Protein AF-A0A4U8TE34-F1 (afdb_monomer_lite)

Foldseek 3Di:
DPPLQAQEEEEEDQDPLVLQLVVQQVQVCVVDVSYDYQAYEYQDNPNVVVPRSVRYDYYPVPDQAQPDVSYAYAHSDPDPVVVVVVCVVCVVRHHHDARARPQDDDDDPVPDDGRHHHHHD

Structure (mmCIF, N/CA/C/O backbone):
data_AF-A0A4U8TE34-F1
#
_entry.id   AF-A0A4U8TE34-F1
#
loop_
_atom_site.group_PDB
_atom_site.id
_atom_site.type_symbol
_atom_site.label_atom_id
_atom_site.label_alt_id
_atom_site.label_comp_id
_atom_site.label_asym_id
_atom_site.label_entity_id
_atom_site.label_seq_id
_atom_site.pdbx_PDB_ins_code
_atom_site.Cartn_x
_atom_site.Cartn_y
_atom_site.Cartn_z
_atom_site.occupancy
_atom_site.B_iso_or_equiv
_atom_site.auth_seq_id
_atom_site.auth_comp_id
_atom_site.auth_asym_id
_atom_site.auth_atom_id
_atom_site.pdbx_PDB_model_num
ATOM 1 N N . MET A 1 1 ? -23.688 19.675 4.742 1.00 40.56 1 MET A N 1
ATOM 2 C CA . MET A 1 1 ? -23.301 18.429 4.045 1.00 40.56 1 MET A CA 1
ATOM 3 C C . MET A 1 1 ? -21.954 18.010 4.609 1.00 40.56 1 MET A C 1
ATOM 5 O O . MET A 1 1 ? -20.992 18.727 4.384 1.00 40.56 1 MET A O 1
ATOM 9 N N . ASN A 1 2 ? -21.881 16.941 5.409 1.00 44.12 2 ASN A N 1
ATOM 10 C CA . ASN A 1 2 ? -20.585 16.412 5.846 1.00 44.12 2 ASN A CA 1
ATOM 11 C C . ASN A 1 2 ? -19.888 15.835 4.612 1.00 44.12 2 ASN A C 1
ATOM 13 O O . ASN A 1 2 ? -20.367 14.850 4.051 1.00 44.12 2 ASN A O 1
ATOM 17 N N . SER A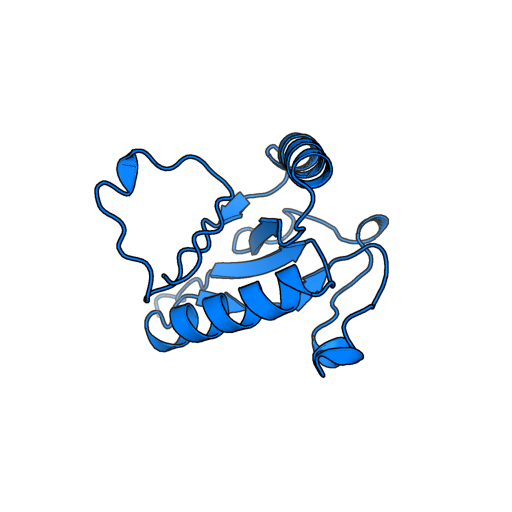 1 3 ? -18.801 16.453 4.155 1.00 52.66 3 SER A N 1
ATOM 18 C CA . SER A 1 3 ? -17.938 15.839 3.150 1.00 52.66 3 SER A CA 1
ATOM 19 C C . SER A 1 3 ? -17.342 14.578 3.773 1.00 52.66 3 SER A C 1
ATOM 21 O O . SER A 1 3 ? -16.471 14.666 4.638 1.00 52.66 3 SER A O 1
ATOM 23 N N . LYS A 1 4 ? -17.843 13.398 3.394 1.00 58.50 4 LYS A N 1
ATOM 24 C CA . LYS A 1 4 ? -17.185 12.129 3.728 1.00 58.50 4 LYS A CA 1
ATOM 25 C C . LYS A 1 4 ? -15.744 12.206 3.217 1.00 58.50 4 LYS A C 1
ATOM 27 O O . LYS A 1 4 ? -15.539 12.361 2.016 1.00 58.50 4 LYS A O 1
ATOM 32 N N . SER A 1 5 ? -14.772 12.121 4.123 1.00 79.12 5 SER A N 1
ATOM 33 C CA . SER A 1 5 ? -13.358 12.032 3.759 1.00 79.12 5 SER A CA 1
ATOM 34 C C . SER A 1 5 ? -13.026 10.564 3.515 1.00 79.12 5 SER A C 1
ATOM 36 O O . SER A 1 5 ? -13.062 9.762 4.448 1.00 79.12 5 SER A O 1
ATOM 38 N N . TYR A 1 6 ? -12.788 10.197 2.259 1.00 91.69 6 TYR A N 1
ATOM 39 C CA . TYR A 1 6 ? -12.349 8.850 1.891 1.00 91.69 6 TYR A CA 1
ATOM 40 C C . TYR A 1 6 ? -10.875 8.665 2.262 1.00 91.69 6 TYR A C 1
ATOM 42 O O . TYR A 1 6 ? -10.117 9.628 2.215 1.00 91.69 6 TYR A O 1
ATOM 50 N N . LYS A 1 7 ? -10.454 7.438 2.582 1.00 96.31 7 LYS A N 1
ATOM 51 C CA . LYS A 1 7 ? -9.031 7.075 2.620 1.00 96.31 7 LYS A CA 1
ATOM 52 C C . LYS A 1 7 ? -8.616 6.600 1.231 1.00 96.31 7 LYS A C 1
ATOM 54 O O . LYS A 1 7 ? -9.150 5.602 0.744 1.00 96.31 7 LYS A O 1
ATOM 59 N N . ASN A 1 8 ? -7.677 7.306 0.612 1.00 97.38 8 ASN A N 1
ATOM 60 C CA . ASN A 1 8 ? -7.128 6.971 -0.697 1.00 97.38 8 ASN A CA 1
ATOM 61 C C . ASN A 1 8 ? -5.886 6.098 -0.505 1.00 97.38 8 ASN A C 1
ATOM 63 O O . ASN A 1 8 ? -4.883 6.552 0.032 1.00 97.38 8 ASN A O 1
ATOM 67 N N . ILE A 1 9 ? -5.956 4.838 -0.914 1.00 98.38 9 ILE A N 1
ATOM 68 C CA . ILE A 1 9 ? -4.888 3.864 -0.714 1.00 98.38 9 ILE A CA 1
ATOM 69 C C . ILE A 1 9 ? -4.004 3.809 -1.955 1.00 98.38 9 ILE A C 1
ATOM 71 O O . ILE A 1 9 ? -4.486 3.533 -3.054 1.00 98.38 9 ILE A O 1
ATOM 75 N N . VAL A 1 10 ? -2.713 4.048 -1.760 1.00 98.62 10 VAL A N 1
ATOM 76 C CA . VAL A 1 10 ? -1.661 3.921 -2.772 1.00 98.62 10 VAL A CA 1
ATOM 77 C C . VAL A 1 10 ? -0.798 2.720 -2.434 1.00 98.62 10 VAL A C 1
ATOM 79 O O . VAL A 1 10 ? -0.402 2.529 -1.282 1.00 98.62 10 VAL A O 1
ATOM 82 N N . PHE A 1 11 ? -0.490 1.905 -3.435 1.00 98.75 11 PHE A N 1
ATOM 83 C CA . PHE A 1 11 ? 0.448 0.800 -3.271 1.00 98.75 11 PHE A CA 1
ATOM 84 C C . PHE A 1 11 ? 1.834 1.193 -3.751 1.00 98.75 11 PHE A C 1
ATOM 86 O O . PHE A 1 11 ? 1.990 1.705 -4.853 1.00 98.75 11 PHE A O 1
ATOM 93 N N . ILE A 1 12 ? 2.841 0.909 -2.929 1.00 98.69 12 ILE A N 1
ATOM 94 C CA . ILE A 1 12 ? 4.249 0.990 -3.305 1.00 98.69 12 ILE A CA 1
ATOM 95 C C . ILE A 1 12 ? 4.687 -0.411 -3.728 1.00 98.69 12 ILE A C 1
ATOM 97 O O . ILE A 1 12 ? 4.735 -1.316 -2.894 1.00 98.69 12 ILE A O 1
ATOM 101 N N . GLY A 1 13 ? 4.999 -0.580 -5.011 1.00 98.19 13 GLY A N 1
ATOM 102 C CA . GLY A 1 13 ? 5.278 -1.868 -5.646 1.00 98.19 13 GLY A CA 1
ATOM 103 C C . GLY A 1 13 ? 4.251 -2.217 -6.724 1.00 98.19 13 GLY A C 1
ATOM 104 O O . GLY A 1 13 ? 3.060 -1.992 -6.547 1.00 98.19 13 GLY A O 1
ATOM 105 N N . ALA A 1 14 ? 4.728 -2.780 -7.834 1.00 97.44 14 ALA A N 1
ATOM 106 C CA . ALA A 1 14 ? 3.940 -3.100 -9.030 1.00 97.44 14 ALA A CA 1
ATOM 107 C C . ALA A 1 14 ? 4.153 -4.554 -9.516 1.00 97.44 14 ALA A C 1
ATOM 109 O O . ALA A 1 14 ? 3.940 -4.864 -10.682 1.00 97.44 14 ALA A O 1
ATOM 110 N N . GLY A 1 15 ? 4.619 -5.443 -8.629 1.00 96.00 15 GLY A N 1
ATOM 111 C CA . GLY A 1 15 ? 4.915 -6.847 -8.944 1.00 96.00 15 GLY A CA 1
ATOM 112 C C . GLY A 1 15 ? 3.813 -7.828 -8.524 1.00 96.00 15 GLY A C 1
ATOM 113 O O . GLY A 1 15 ? 2.730 -7.428 -8.104 1.00 96.00 15 GLY A O 1
ATOM 114 N N . GLY A 1 16 ? 4.118 -9.131 -8.552 1.00 96.94 16 GLY A N 1
ATOM 115 C CA . GLY A 1 16 ? 3.153 -10.195 -8.226 1.00 96.94 16 GLY A CA 1
ATOM 116 C C . GLY A 1 16 ? 2.497 -10.038 -6.855 1.00 96.94 16 GLY A C 1
ATOM 117 O O . GLY A 1 16 ? 1.274 -10.035 -6.755 1.00 96.94 16 GLY A O 1
ATOM 118 N N . PHE A 1 17 ? 3.282 -9.755 -5.814 1.00 97.75 17 PHE A N 1
ATOM 119 C CA . PHE A 1 17 ? 2.729 -9.518 -4.477 1.00 97.75 17 PHE A CA 1
ATOM 120 C C . PHE A 1 17 ? 1.798 -8.289 -4.417 1.00 97.75 17 PHE A C 1
ATOM 122 O O . PHE A 1 17 ? 0.816 -8.294 -3.676 1.00 97.75 17 PHE A O 1
ATOM 129 N N . ALA A 1 18 ? 2.047 -7.254 -5.227 1.00 98.25 18 ALA A N 1
ATOM 130 C CA . ALA A 1 18 ? 1.157 -6.098 -5.322 1.00 98.25 18 ALA A CA 1
ATOM 131 C C . ALA A 1 18 ? -0.171 -6.446 -6.008 1.00 98.25 18 ALA A C 1
ATOM 133 O O . ALA A 1 18 ? -1.215 -5.948 -5.591 1.00 98.25 18 ALA A O 1
ATOM 134 N N . SER A 1 19 ? -0.144 -7.339 -7.003 1.00 97.75 19 SER A N 1
ATOM 135 C CA . SER A 1 19 ? -1.358 -7.861 -7.642 1.00 97.75 19 SER A CA 1
ATOM 136 C C . SER A 1 19 ? -2.214 -8.696 -6.676 1.00 97.75 19 SER A C 1
ATOM 138 O O . SER A 1 19 ? -3.434 -8.552 -6.654 1.00 97.75 19 SER A O 1
ATOM 140 N N . GLU A 1 20 ? -1.597 -9.482 -5.787 1.00 97.75 20 GLU A N 1
ATOM 141 C CA . GLU A 1 20 ? -2.315 -10.188 -4.715 1.00 97.75 20 GLU A CA 1
ATOM 142 C C . GLU A 1 20 ? -2.919 -9.205 -3.704 1.00 97.75 20 GLU A C 1
ATOM 144 O O . GLU A 1 20 ? -4.104 -9.282 -3.375 1.00 97.75 20 GLU A O 1
ATOM 149 N N . CYS A 1 21 ? -2.131 -8.217 -3.259 1.00 98.62 21 CYS A N 1
ATOM 150 C CA . CYS A 1 21 ? -2.618 -7.139 -2.395 1.00 98.62 21 CYS A CA 1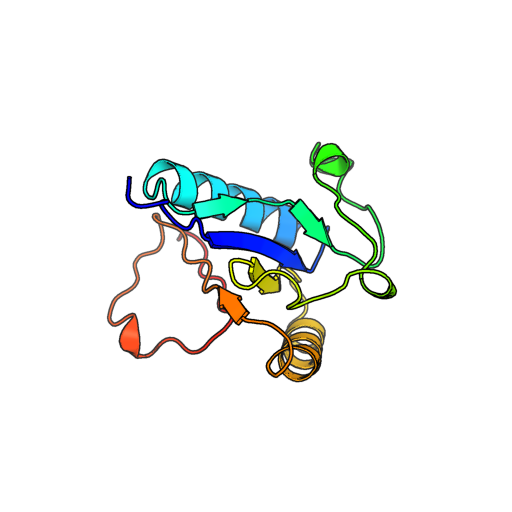
ATOM 151 C C . CYS A 1 21 ? -3.797 -6.387 -3.024 1.00 98.62 21 CYS A C 1
ATOM 153 O O . CYS A 1 21 ? -4.684 -5.919 -2.305 1.00 98.62 21 CYS A O 1
ATOM 155 N N . TYR A 1 22 ? -3.826 -6.270 -4.355 1.00 98.62 22 TYR A N 1
ATOM 156 C CA . TYR A 1 22 ? -4.912 -5.602 -5.062 1.00 98.62 22 TYR A CA 1
ATOM 157 C C . TYR A 1 22 ? -6.230 -6.361 -4.890 1.00 98.62 22 TYR A C 1
ATOM 159 O O . TYR A 1 22 ? -7.259 -5.755 -4.597 1.00 98.62 22 TYR A O 1
ATOM 167 N N . GLN A 1 23 ? -6.199 -7.693 -4.929 1.00 98.06 23 GLN A N 1
ATOM 168 C CA . GLN A 1 23 ? -7.379 -8.486 -4.592 1.00 98.06 23 GLN A CA 1
ATOM 169 C C . GLN A 1 23 ? -7.838 -8.241 -3.145 1.00 98.06 23 GLN A C 1
ATOM 171 O O . GLN A 1 23 ? -9.037 -8.128 -2.887 1.00 98.06 23 GLN A O 1
ATOM 176 N N . TYR A 1 24 ? -6.906 -8.101 -2.196 1.00 98.44 24 TYR A N 1
ATOM 177 C CA . TYR A 1 24 ? -7.258 -7.851 -0.794 1.00 98.44 24 TYR A CA 1
ATOM 178 C C . TYR A 1 24 ? -7.902 -6.476 -0.598 1.00 98.44 24 TYR A C 1
ATOM 180 O O . TYR A 1 24 ? -8.870 -6.367 0.152 1.00 98.44 24 TYR A O 1
ATOM 188 N N . ILE A 1 25 ? -7.417 -5.426 -1.273 1.00 98.62 25 ILE A N 1
ATOM 189 C CA . ILE A 1 25 ? -8.036 -4.098 -1.156 1.00 98.62 25 ILE A CA 1
ATOM 190 C C . ILE A 1 25 ? -9.399 -4.039 -1.851 1.00 98.62 25 ILE A C 1
ATOM 192 O O . ILE A 1 25 ? -10.284 -3.357 -1.344 1.00 98.62 25 ILE A O 1
ATOM 196 N N . LEU A 1 26 ? -9.617 -4.789 -2.937 1.00 98.50 26 LEU A N 1
ATOM 197 C CA . LEU A 1 26 ? -10.952 -4.937 -3.528 1.00 98.50 26 LEU A CA 1
ATOM 198 C C . LEU A 1 26 ? -11.934 -5.571 -2.536 1.00 98.50 26 LEU A C 1
ATOM 200 O O . LEU A 1 26 ? -13.042 -5.060 -2.357 1.00 98.50 26 LEU A O 1
ATOM 204 N N . ASP A 1 27 ? -11.509 -6.627 -1.836 1.00 98.25 27 ASP A N 1
ATOM 205 C CA . ASP A 1 27 ? -12.314 -7.255 -0.787 1.00 98.25 27 ASP A CA 1
ATOM 206 C C . ASP A 1 27 ? -12.615 -6.249 0.346 1.00 98.25 27 ASP A C 1
ATOM 208 O O . ASP A 1 27 ? -13.764 -6.136 0.773 1.00 98.25 27 ASP A O 1
ATOM 212 N N . VAL A 1 28 ? -11.630 -5.455 0.790 1.00 98.25 28 VAL A N 1
ATOM 213 C CA . VAL A 1 28 ? -11.834 -4.382 1.788 1.00 98.25 28 VAL A CA 1
ATOM 214 C C . VAL A 1 28 ? -12.831 -3.328 1.293 1.00 98.25 28 VAL A C 1
ATOM 216 O O . VAL A 1 28 ? -13.762 -2.975 2.014 1.00 98.25 28 VAL A O 1
ATOM 219 N N . MET A 1 29 ? -12.678 -2.835 0.062 1.00 98.12 29 MET A N 1
ATOM 220 C CA . MET A 1 29 ? -13.557 -1.817 -0.530 1.00 98.12 29 MET A CA 1
ATOM 221 C C . MET A 1 29 ? -15.001 -2.306 -0.685 1.00 98.12 29 MET A C 1
ATOM 223 O O . MET A 1 29 ? -15.929 -1.499 -0.637 1.00 98.12 29 MET A O 1
ATOM 227 N N . SER A 1 30 ? -15.205 -3.617 -0.844 1.00 97.88 30 SER A N 1
ATOM 228 C CA . SER A 1 30 ? -16.544 -4.210 -0.925 1.00 97.88 30 SER A CA 1
ATOM 229 C C . SER A 1 30 ? -17.326 -4.125 0.393 1.00 97.88 30 SER A C 1
ATOM 231 O O . SER A 1 30 ? -18.557 -4.128 0.370 1.00 97.88 30 SER A O 1
ATOM 233 N N . ILE A 1 31 ? -16.628 -4.003 1.531 1.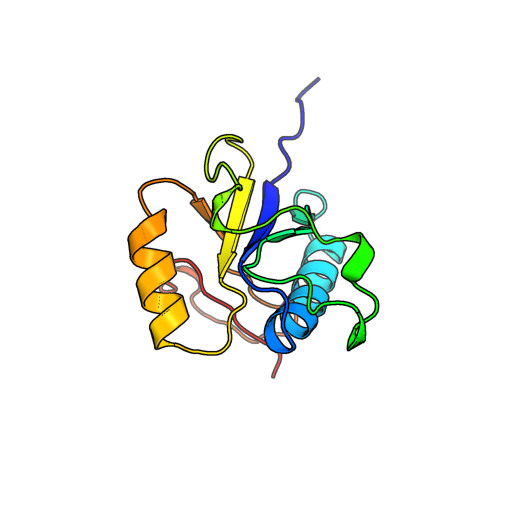00 97.31 31 ILE A N 1
ATOM 234 C CA . ILE A 1 31 ? -17.235 -3.938 2.870 1.00 97.31 31 ILE A CA 1
ATOM 235 C C . ILE A 1 31 ? -17.068 -2.576 3.560 1.00 97.31 31 ILE A C 1
ATOM 237 O O . ILE A 1 31 ? -17.844 -2.256 4.458 1.00 97.31 31 ILE A O 1
ATOM 241 N N . ASP A 1 32 ? -16.104 -1.751 3.140 1.00 96.50 32 ASP A N 1
ATOM 242 C CA . ASP A 1 32 ? -15.902 -0.390 3.645 1.00 96.50 32 ASP A CA 1
ATOM 243 C C . ASP A 1 32 ? -15.906 0.644 2.510 1.00 96.50 32 ASP A C 1
ATOM 245 O O . ASP A 1 32 ? -14.895 0.930 1.867 1.00 96.50 32 ASP A O 1
ATOM 249 N N . SER A 1 33 ? -17.064 1.287 2.334 1.00 95.31 33 SER A N 1
ATOM 250 C CA . SER A 1 33 ? -17.285 2.356 1.345 1.00 95.31 33 SER A CA 1
ATOM 251 C C . SER A 1 33 ? -16.431 3.621 1.539 1.00 95.31 33 SER A C 1
ATOM 253 O O . SER A 1 33 ? -16.474 4.518 0.694 1.00 95.31 33 SER A O 1
ATOM 255 N N . ASN A 1 34 ? -15.696 3.747 2.650 1.00 96.69 34 ASN A N 1
ATOM 256 C CA . ASN A 1 34 ? -14.813 4.889 2.897 1.00 96.69 34 ASN A CA 1
ATOM 257 C C . ASN A 1 34 ? -13.383 4.647 2.394 1.00 96.69 34 ASN A C 1
ATOM 259 O O . ASN A 1 34 ? -12.573 5.573 2.435 1.00 96.69 34 ASN A O 1
ATOM 263 N N . ILE A 1 35 ? -13.069 3.442 1.914 1.00 97.94 35 ILE A N 1
ATOM 264 C CA . ILE A 1 35 ? -11.772 3.094 1.334 1.00 97.94 35 ILE A CA 1
ATOM 265 C C . ILE A 1 35 ? -11.849 3.189 -0.188 1.00 97.94 35 ILE A C 1
ATOM 267 O O . ILE A 1 35 ? -12.809 2.738 -0.811 1.00 97.94 35 ILE A O 1
ATOM 271 N N . ARG A 1 36 ? -10.826 3.781 -0.803 1.00 97.75 36 ARG A N 1
ATOM 272 C CA . ARG A 1 36 ? -10.665 3.833 -2.257 1.00 97.75 36 ARG A CA 1
ATOM 273 C C . ARG A 1 36 ? -9.251 3.439 -2.624 1.00 97.75 36 ARG A C 1
ATOM 275 O O . ARG A 1 36 ? -8.310 3.920 -2.008 1.00 97.75 36 ARG A O 1
ATOM 282 N N . PHE A 1 37 ? -9.096 2.621 -3.653 1.00 98.44 37 PHE A N 1
ATOM 283 C CA . PHE A 1 37 ? -7.790 2.372 -4.243 1.00 98.44 37 PHE A CA 1
ATOM 284 C C . PHE A 1 37 ? -7.466 3.461 -5.268 1.00 98.44 37 PHE A C 1
ATOM 286 O O . PHE A 1 37 ? -8.277 3.738 -6.152 1.00 98.44 37 PHE A O 1
ATOM 293 N N . LYS A 1 38 ? -6.303 4.098 -5.123 1.00 97.94 38 LYS A N 1
ATOM 294 C CA . LYS A 1 38 ? -5.832 5.158 -6.019 1.00 97.94 38 LYS A CA 1
ATOM 295 C C . LYS A 1 38 ? -5.012 4.578 -7.168 1.00 97.94 38 LYS A C 1
ATOM 297 O O . LYS A 1 38 ? -5.164 5.035 -8.291 1.00 97.94 38 LYS A O 1
ATOM 302 N N . GLY A 1 39 ? -4.171 3.581 -6.889 1.00 98.38 39 GLY A N 1
ATOM 303 C CA . GLY A 1 39 ? -3.295 2.955 -7.877 1.00 98.38 39 GLY A CA 1
ATOM 304 C C . GLY A 1 39 ? -1.914 2.597 -7.324 1.00 98.38 39 GLY A C 1
ATOM 305 O O . GLY A 1 39 ? -1.697 2.579 -6.107 1.00 98.38 39 GLY A O 1
ATOM 306 N N . PHE A 1 40 ? -0.991 2.301 -8.235 1.00 98.75 40 PHE A N 1
ATOM 307 C CA . PHE A 1 40 ? 0.345 1.786 -7.933 1.00 98.75 40 PHE A CA 1
ATOM 308 C C . PHE A 1 40 ? 1.435 2.818 -8.2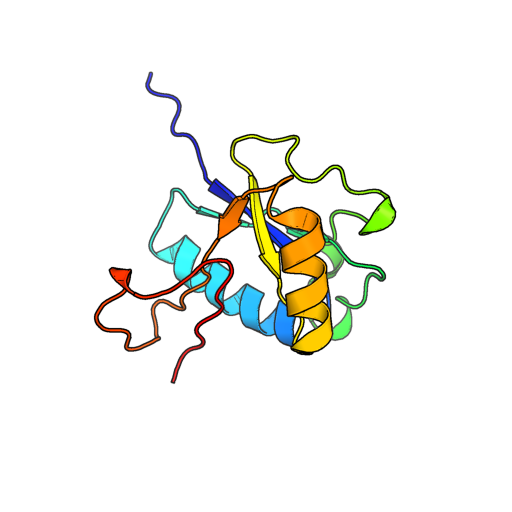22 1.00 98.75 40 PHE A C 1
ATOM 310 O O . PHE A 1 40 ? 1.430 3.456 -9.270 1.00 98.75 40 PHE A O 1
ATOM 317 N N . VAL A 1 41 ? 2.408 2.914 -7.324 1.00 98.62 41 VAL A N 1
ATOM 318 C CA . VAL A 1 41 ? 3.652 3.665 -7.493 1.00 98.62 41 VAL A CA 1
ATOM 319 C C . VAL A 1 41 ? 4.812 2.682 -7.428 1.00 98.62 41 VAL A C 1
ATOM 321 O O . VAL A 1 41 ? 4.893 1.857 -6.514 1.00 98.62 41 VAL A O 1
ATOM 324 N N . SER A 1 42 ? 5.721 2.724 -8.400 1.00 98.06 42 SER A N 1
ATOM 325 C CA . SER A 1 42 ? 6.845 1.782 -8.442 1.00 98.06 42 SER A CA 1
ATOM 326 C C . SER A 1 42 ? 8.016 2.303 -9.270 1.00 98.06 42 SER A C 1
ATOM 328 O O . SER A 1 42 ? 7.918 3.335 -9.916 1.00 98.06 42 SER A O 1
ATOM 330 N N . THR A 1 43 ? 9.152 1.614 -9.251 1.00 97.25 43 THR A N 1
ATOM 331 C CA . THR A 1 43 ? 10.318 1.954 -10.085 1.00 97.25 43 THR A CA 1
ATOM 332 C C . THR A 1 43 ? 10.120 1.582 -11.557 1.00 97.25 43 THR A C 1
ATOM 334 O O . THR A 1 43 ? 10.836 2.076 -12.421 1.00 97.25 43 THR A O 1
ATOM 337 N N . SER A 1 44 ? 9.153 0.711 -11.840 1.00 94.88 44 SER A N 1
ATOM 338 C CA . SER A 1 44 ? 8.803 0.197 -13.165 1.00 94.88 44 SER A CA 1
ATOM 339 C C . SER A 1 44 ? 7.306 -0.114 -13.227 1.00 94.88 44 SER A C 1
ATOM 341 O O . SER A 1 44 ? 6.679 -0.410 -12.208 1.00 94.88 44 SER A O 1
ATOM 343 N N . ASN A 1 45 ? 6.714 -0.059 -14.423 1.00 94.06 45 ASN A N 1
ATOM 344 C CA . ASN A 1 45 ? 5.332 -0.488 -14.638 1.00 94.06 45 ASN A CA 1
ATOM 345 C C . ASN A 1 45 ? 5.286 -1.961 -15.077 1.00 94.06 45 ASN A C 1
ATOM 347 O O . ASN A 1 45 ? 5.107 -2.269 -16.254 1.00 94.06 45 ASN A O 1
ATOM 351 N N . ASP A 1 46 ? 5.434 -2.866 -14.109 1.00 94.25 46 ASP A N 1
ATOM 352 C CA . ASP A 1 46 ? 5.441 -4.321 -14.332 1.00 94.25 46 ASP A CA 1
ATOM 353 C C . ASP A 1 46 ? 4.052 -4.968 -14.139 1.00 94.25 46 ASP A C 1
ATOM 355 O O . ASP A 1 46 ? 3.937 -6.165 -13.873 1.00 94.25 46 ASP A O 1
ATOM 359 N N . LEU A 1 47 ? 2.975 -4.180 -14.268 1.00 96.94 47 LEU A N 1
ATOM 360 C CA . LEU A 1 47 ? 1.597 -4.603 -13.974 1.00 96.94 47 LEU A CA 1
ATOM 361 C C . LEU A 1 47 ? 0.896 -5.336 -15.126 1.00 96.94 47 LEU A C 1
ATOM 363 O O . LEU A 1 47 ? -0.130 -5.979 -14.899 1.00 96.94 47 LEU A O 1
ATOM 367 N N . SER A 1 48 ? 1.435 -5.255 -16.345 1.00 97.56 48 SER A N 1
ATOM 368 C CA . SER A 1 48 ? 0.818 -5.831 -17.550 1.00 97.56 48 SER A CA 1
ATOM 369 C C . SER A 1 48 ? 0.496 -7.334 -17.448 1.00 97.56 48 SER A C 1
ATOM 371 O O . SER A 1 48 ? -0.609 -7.713 -17.837 1.00 97.56 48 SER A O 1
ATOM 373 N N . PRO A 1 49 ? 1.354 -8.203 -16.865 1.00 97.50 49 PRO A N 1
ATOM 374 C CA . PRO A 1 49 ? 1.026 -9.620 -16.670 1.00 97.50 49 PRO A CA 1
ATOM 375 C C . PRO A 1 49 ? -0.225 -9.875 -15.816 1.00 97.50 49 PRO A C 1
ATOM 377 O O . PRO A 1 49 ? -0.776 -10.972 -15.859 1.00 97.50 49 PRO A O 1
ATOM 380 N N . TYR A 1 50 ? -0.670 -8.875 -15.050 1.00 97.06 50 TYR A N 1
ATOM 381 C CA . TYR A 1 50 ? -1.836 -8.943 -14.170 1.00 97.06 50 TYR A CA 1
ATOM 382 C C . TYR A 1 50 ? -3.034 -8.138 -14.707 1.00 97.06 50 TYR A C 1
ATOM 384 O O . TYR A 1 50 ? -4.084 -8.128 -14.070 1.00 97.06 50 TYR A O 1
ATOM 392 N N . GLY A 1 51 ? -2.898 -7.457 -15.855 1.00 97.88 51 GLY A N 1
ATOM 393 C CA . GLY A 1 51 ? -3.939 -6.597 -16.437 1.00 97.88 51 GLY A CA 1
ATOM 394 C C . GLY A 1 51 ? -4.230 -5.323 -15.631 1.00 97.88 51 GLY A C 1
ATOM 395 O O . GLY A 1 51 ? -5.343 -4.795 -15.677 1.00 97.88 51 GLY A O 1
ATOM 396 N N . LEU A 1 52 ? -3.259 -4.854 -14.837 1.00 98.38 52 LEU A N 1
ATOM 397 C CA . LEU A 1 52 ? -3.414 -3.731 -13.902 1.00 98.38 52 LEU A CA 1
ATOM 398 C C . LEU A 1 52 ? -2.645 -2.472 -14.333 1.00 98.38 52 LEU A C 1
ATOM 400 O O . LEU A 1 52 ? -2.598 -1.497 -13.589 1.00 98.38 52 LEU A O 1
ATOM 404 N N . GLU A 1 53 ? -2.049 -2.451 -15.525 1.00 97.50 53 GLU A N 1
ATOM 405 C CA . GLU A 1 53 ? -1.215 -1.349 -16.025 1.00 97.50 53 GLU A CA 1
ATOM 406 C C . GLU A 1 53 ? -1.952 -0.007 -16.104 1.00 97.50 53 GLU A C 1
ATOM 408 O O . GLU A 1 53 ? -1.338 1.046 -15.943 1.00 97.50 53 GLU A O 1
ATOM 413 N N . HIS A 1 54 ? -3.275 -0.044 -16.277 1.00 97.81 54 HIS A N 1
ATOM 414 C CA . HIS A 1 54 ? -4.151 1.129 -16.277 1.00 97.81 54 HIS A CA 1
ATOM 415 C C . HIS A 1 54 ? -4.293 1.793 -14.894 1.00 97.81 54 HIS A C 1
ATOM 417 O O . HIS A 1 54 ? -4.838 2.890 -14.796 1.00 97.81 54 HIS A O 1
ATOM 423 N N . LEU A 1 55 ? -3.821 1.134 -13.830 1.00 98.50 55 LEU A N 1
ATOM 424 C CA . LEU A 1 55 ? -3.811 1.632 -12.452 1.00 98.50 55 LEU A CA 1
ATOM 425 C C . LEU A 1 55 ? -2.424 2.133 -12.021 1.00 98.50 55 LEU A C 1
ATOM 427 O O . LEU A 1 55 ? -2.245 2.503 -10.858 1.00 98.50 55 LEU A O 1
ATOM 431 N N . PHE A 1 56 ? -1.431 2.123 -12.914 1.00 98.50 56 PHE A N 1
ATOM 432 C CA . PHE A 1 56 ? -0.131 2.729 -12.642 1.00 98.50 56 PHE A CA 1
ATOM 433 C C . PHE A 1 56 ? -0.287 4.248 -12.504 1.00 98.50 56 PHE A C 1
ATOM 435 O O . PHE A 1 56 ? -0.795 4.908 -13.408 1.00 98.50 56 PHE A O 1
ATOM 442 N N . LEU A 1 57 ? 0.131 4.795 -11.363 1.00 97.94 57 LEU A N 1
ATOM 443 C CA . LEU A 1 57 ? 0.028 6.221 -11.062 1.00 97.94 57 LEU A CA 1
ATOM 444 C C . LEU A 1 57 ? 1.273 6.979 -11.491 1.00 97.94 57 LEU A C 1
ATOM 446 O O . LEU A 1 57 ? 1.162 7.978 -12.194 1.00 97.94 57 LEU A O 1
ATOM 450 N N . ASP A 1 58 ? 2.435 6.540 -11.011 1.00 98.31 58 ASP A N 1
ATOM 451 C CA . ASP A 1 58 ? 3.690 7.252 -11.217 1.00 98.31 58 ASP A CA 1
ATOM 452 C C . ASP A 1 58 ? 4.905 6.401 -10.828 1.00 98.31 58 ASP A C 1
ATOM 454 O O . ASP A 1 58 ? 4.796 5.344 -10.192 1.00 98.31 58 ASP A O 1
ATOM 458 N N . TYR A 1 59 ? 6.082 6.912 -11.169 1.00 98.38 59 TYR A N 1
ATOM 459 C CA . TYR A 1 59 ? 7.355 6.377 -10.727 1.00 98.38 59 TYR A CA 1
ATOM 460 C C . TYR A 1 59 ? 7.672 6.781 -9.284 1.00 98.38 59 TYR A C 1
ATOM 462 O O . TYR A 1 59 ? 7.418 7.912 -8.873 1.00 98.38 59 TYR A O 1
ATOM 470 N N . TYR A 1 60 ? 8.288 5.869 -8.526 1.00 97.81 60 TYR A N 1
ATOM 471 C CA . TYR A 1 60 ? 8.615 6.067 -7.105 1.00 97.81 60 TYR A CA 1
ATOM 472 C C . TYR A 1 60 ? 9.371 7.376 -6.832 1.00 97.81 60 TYR A C 1
ATOM 474 O O . TYR A 1 60 ? 8.978 8.130 -5.948 1.00 97.81 60 TYR A O 1
ATOM 482 N N . ASP A 1 61 ? 10.392 7.682 -7.636 1.00 96.00 61 ASP A N 1
ATOM 483 C CA . ASP A 1 61 ? 11.236 8.869 -7.441 1.00 96.00 61 ASP A CA 1
ATOM 484 C C . ASP A 1 61 ? 10.544 10.190 -7.825 1.00 96.00 61 ASP A C 1
ATOM 486 O O . ASP A 1 61 ? 11.028 11.265 -7.477 1.00 96.00 61 ASP A O 1
ATOM 490 N N . SER A 1 62 ? 9.431 10.128 -8.564 1.00 96.62 62 SER A N 1
ATOM 491 C CA . SER A 1 62 ? 8.660 11.305 -9.004 1.00 96.62 62 SER A CA 1
ATOM 492 C C . SER A 1 62 ? 7.416 11.556 -8.149 1.00 96.62 62 SER A C 1
ATOM 494 O O . SER A 1 62 ? 6.857 12.654 -8.180 1.00 96.62 62 SER A O 1
ATOM 496 N N . TYR A 1 63 ? 6.992 10.563 -7.367 1.00 97.62 63 TYR A N 1
ATOM 497 C CA . TYR A 1 63 ? 5.754 10.624 -6.610 1.00 97.62 63 TYR A CA 1
ATOM 498 C C . TYR A 1 63 ? 5.890 11.442 -5.315 1.00 97.62 63 TYR A C 1
ATOM 500 O O . TYR A 1 63 ? 6.738 11.180 -4.462 1.00 97.62 63 TYR A O 1
ATOM 508 N N . ASP A 1 64 ? 5.002 12.421 -5.135 1.00 96.19 64 ASP A N 1
ATOM 509 C CA . ASP A 1 64 ? 4.975 13.336 -3.984 1.00 96.19 64 ASP A CA 1
ATOM 510 C C . ASP A 1 64 ? 4.185 12.730 -2.806 1.00 96.19 64 ASP A C 1
ATOM 512 O O . ASP A 1 64 ? 3.015 13.053 -2.566 1.00 96.19 64 ASP A O 1
ATOM 516 N N . PHE A 1 65 ? 4.814 11.783 -2.101 1.00 95.75 65 PHE A N 1
ATOM 517 C CA . PHE A 1 65 ? 4.216 11.101 -0.950 1.00 95.75 65 PHE A CA 1
ATOM 518 C C . PHE A 1 65 ? 3.854 12.077 0.178 1.00 95.75 65 PHE A C 1
ATOM 520 O O . PHE A 1 65 ? 4.675 12.883 0.609 1.00 95.75 65 PHE A O 1
ATOM 527 N N . GLY A 1 66 ? 2.639 11.939 0.720 1.00 90.31 66 GLY A N 1
ATOM 528 C CA . GLY A 1 66 ? 2.179 12.723 1.875 1.00 90.31 66 GLY A CA 1
ATOM 529 C C . GLY A 1 66 ? 1.540 14.069 1.538 1.00 90.31 66 GLY A C 1
ATOM 530 O O . GLY A 1 66 ? 1.018 14.737 2.430 1.00 90.31 66 GLY A O 1
ATOM 531 N N . LYS A 1 67 ? 1.519 14.455 0.256 1.00 92.06 67 LYS A N 1
ATOM 532 C CA . LYS A 1 67 ? 0.864 15.683 -0.212 1.00 92.06 67 LYS A CA 1
ATOM 533 C C . LYS A 1 67 ? -0.647 15.696 0.038 1.00 92.06 67 LYS A C 1
ATOM 535 O O . LYS A 1 67 ? -1.213 16.738 0.366 1.00 92.06 67 LYS A O 1
ATOM 540 N N . ASP A 1 68 ? -1.312 14.557 -0.153 1.00 91.94 68 ASP A N 1
ATOM 541 C CA 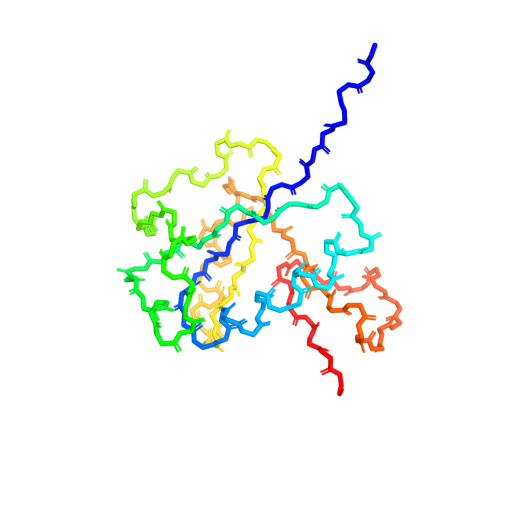. ASP A 1 68 ? -2.741 14.394 0.124 1.00 91.94 68 ASP A CA 1
ATOM 542 C C . ASP A 1 68 ? -2.940 13.863 1.552 1.00 91.94 68 ASP A C 1
ATOM 544 O O . ASP A 1 68 ? -2.537 12.752 1.885 1.00 91.94 68 ASP A O 1
ATOM 548 N N . ILE A 1 69 ? -3.612 14.645 2.399 1.00 91.50 69 ILE A N 1
ATOM 549 C CA . ILE A 1 69 ? -3.876 14.304 3.807 1.00 91.50 69 ILE A CA 1
ATOM 550 C C . ILE A 1 69 ? -4.743 13.043 3.986 1.00 91.50 69 ILE A C 1
ATOM 552 O O . ILE A 1 69 ? -4.733 12.408 5.049 1.00 91.50 69 ILE A O 1
ATOM 556 N N . ASN A 1 70 ? -5.506 12.688 2.949 1.00 94.88 70 ASN A N 1
ATOM 557 C CA . ASN A 1 70 ? -6.358 11.506 2.898 1.00 94.88 70 ASN A CA 1
ATOM 558 C C . ASN A 1 70 ? -5.664 10.290 2.278 1.00 94.88 70 ASN A C 1
ATOM 560 O O . ASN A 1 70 ? -6.271 9.217 2.207 1.00 94.88 70 ASN A O 1
ATOM 564 N N . GLU A 1 71 ? -4.423 10.439 1.823 1.00 96.62 71 GLU A N 1
ATOM 565 C CA . GLU A 1 71 ? -3.651 9.356 1.241 1.00 96.62 71 GLU A CA 1
ATOM 566 C C . GLU A 1 71 ? -2.992 8.492 2.312 1.00 96.62 71 GLU A C 1
ATOM 568 O O . GLU A 1 71 ? -2.474 8.974 3.322 1.00 96.62 71 GLU A O 1
ATOM 573 N N . TYR A 1 72 ? -3.013 7.186 2.067 1.00 98.19 72 TYR A N 1
ATOM 574 C CA . TYR A 1 72 ? -2.296 6.209 2.858 1.00 98.19 72 TYR A CA 1
ATOM 575 C C . TYR A 1 72 ? -1.557 5.244 1.945 1.00 98.19 72 TYR A C 1
ATOM 577 O O . TYR A 1 72 ? -2.081 4.807 0.921 1.00 98.19 72 TYR A O 1
ATOM 585 N N . CYS A 1 73 ? -0.358 4.860 2.356 1.00 98.50 73 CYS A N 1
ATOM 586 C CA . CYS A 1 73 ? 0.488 3.943 1.617 1.00 98.50 73 CYS A CA 1
ATOM 587 C C . CYS A 1 73 ? 0.399 2.521 2.177 1.00 98.50 73 CYS A C 1
ATOM 589 O O . CYS A 1 73 ? 0.332 2.312 3.390 1.00 98.50 73 CYS A O 1
ATOM 591 N N . VAL A 1 74 ? 0.479 1.537 1.287 1.00 98.69 74 VAL A N 1
ATOM 592 C CA . VAL A 1 74 ? 0.773 0.136 1.612 1.00 98.69 74 VAL A CA 1
ATOM 593 C C . VAL A 1 74 ? 2.040 -0.248 0.863 1.00 98.69 74 VAL A C 1
ATOM 595 O O . VAL A 1 74 ? 2.126 -0.046 -0.347 1.00 98.69 74 VAL A O 1
ATOM 598 N N . ILE A 1 75 ? 3.028 -0.817 1.556 1.00 98.69 75 ILE A N 1
ATOM 599 C CA . ILE A 1 75 ? 4.241 -1.316 0.899 1.00 98.69 75 ILE A CA 1
ATOM 600 C C . ILE A 1 75 ? 3.987 -2.746 0.417 1.00 98.69 75 ILE A C 1
ATOM 602 O O . ILE A 1 75 ? 4.202 -3.717 1.146 1.00 98.69 75 ILE A O 1
ATOM 606 N N . ALA A 1 76 ? 3.525 -2.857 -0.825 1.00 98.38 76 ALA A N 1
ATOM 607 C CA . ALA A 1 76 ? 3.140 -4.092 -1.495 1.00 98.38 76 ALA A CA 1
ATOM 608 C C . ALA A 1 76 ? 4.329 -4.727 -2.248 1.00 98.38 76 ALA A C 1
ATOM 610 O O . ALA A 1 76 ? 4.248 -5.092 -3.420 1.00 98.38 76 ALA A O 1
ATOM 611 N N . ILE A 1 77 ? 5.464 -4.868 -1.556 1.00 98.12 77 ILE A N 1
ATOM 612 C CA . ILE A 1 77 ? 6.699 -5.489 -2.065 1.00 98.12 77 ILE A CA 1
ATOM 613 C C . ILE A 1 77 ? 6.999 -6.738 -1.239 1.00 98.12 77 ILE A C 1
ATOM 615 O O . ILE A 1 77 ? 7.028 -6.656 -0.021 1.00 98.12 77 ILE A O 1
ATOM 619 N N . GLY A 1 78 ? 7.247 -7.886 -1.874 1.00 96.12 78 GLY A N 1
ATOM 620 C CA . GLY A 1 78 ? 7.477 -9.147 -1.153 1.00 96.12 78 GLY A CA 1
ATOM 621 C C . GLY A 1 78 ? 8.808 -9.215 -0.387 1.00 96.12 78 GLY A C 1
ATOM 622 O O . GLY A 1 78 ? 8.896 -9.918 0.615 1.00 96.12 78 GLY A O 1
ATOM 623 N N . ASP A 1 79 ? 9.836 -8.475 -0.819 1.00 97.38 79 ASP A N 1
ATOM 624 C CA . ASP A 1 79 ? 11.158 -8.475 -0.177 1.00 97.38 79 ASP A CA 1
ATOM 625 C C . ASP A 1 79 ? 11.144 -7.740 1.184 1.00 97.38 79 ASP A C 1
ATOM 627 O O . ASP A 1 79 ? 10.939 -6.519 1.222 1.00 97.38 79 ASP A O 1
ATOM 631 N N . PRO A 1 80 ? 11.417 -8.422 2.316 1.00 96.50 80 PRO A N 1
ATOM 632 C CA . PRO A 1 80 ? 11.349 -7.801 3.640 1.00 96.50 80 PRO A CA 1
ATOM 633 C C . PRO A 1 80 ? 12.357 -6.666 3.845 1.00 96.50 80 PRO A C 1
ATOM 635 O O . PRO A 1 80 ? 12.057 -5.698 4.545 1.00 96.50 80 PRO A O 1
ATOM 638 N N . LYS A 1 81 ? 13.547 -6.753 3.232 1.00 98.19 81 LYS A N 1
ATOM 639 C CA . LYS A 1 81 ? 14.579 -5.711 3.359 1.00 98.19 81 LYS A CA 1
ATOM 640 C C . LYS A 1 81 ? 14.145 -4.429 2.654 1.00 98.19 81 LYS A C 1
ATOM 642 O O . LYS A 1 81 ? 14.285 -3.348 3.221 1.00 98.19 81 LYS A O 1
ATOM 647 N N . ALA A 1 82 ? 13.587 -4.538 1.451 1.00 97.12 82 ALA A N 1
ATOM 648 C CA . ALA A 1 82 ? 13.004 -3.421 0.725 1.00 97.12 82 ALA A CA 1
ATOM 649 C C . ALA A 1 82 ? 11.846 -2.798 1.507 1.00 97.12 82 ALA A C 1
ATOM 651 O O . ALA A 1 82 ? 11.856 -1.584 1.702 1.00 97.12 82 ALA A O 1
ATOM 652 N N . ARG A 1 83 ? 10.918 -3.614 2.037 1.00 97.62 83 ARG A N 1
ATOM 653 C CA . ARG A 1 83 ? 9.815 -3.116 2.876 1.00 97.62 83 ARG A CA 1
ATOM 654 C C . ARG A 1 83 ? 10.313 -2.316 4.074 1.00 97.62 83 ARG A C 1
ATOM 656 O O . ARG A 1 83 ? 9.833 -1.212 4.306 1.00 97.62 83 ARG A O 1
ATOM 663 N N . TYR A 1 84 ? 11.292 -2.851 4.804 1.00 97.81 84 TYR A N 1
ATOM 664 C CA . TYR A 1 84 ? 11.870 -2.184 5.969 1.00 97.81 84 TYR A CA 1
ATOM 665 C C . TYR A 1 84 ? 12.510 -0.838 5.604 1.00 97.81 84 TYR A C 1
ATOM 667 O O . TYR A 1 84 ? 12.250 0.167 6.262 1.00 97.81 84 TYR A O 1
ATOM 675 N N . ARG A 1 85 ? 13.309 -0.792 4.528 1.00 98.44 85 ARG A N 1
ATOM 676 C CA . ARG A 1 85 ? 13.938 0.456 4.062 1.00 98.44 85 ARG A CA 1
ATOM 677 C C . ARG A 1 85 ? 12.899 1.513 3.685 1.00 98.44 85 ARG A C 1
ATOM 679 O O . ARG A 1 85 ? 12.969 2.619 4.207 1.00 98.44 85 ARG A O 1
ATOM 686 N N . ILE A 1 86 ? 11.927 1.154 2.844 1.00 98.19 86 ILE A N 1
ATOM 687 C CA . ILE A 1 86 ? 10.881 2.075 2.367 1.00 98.19 86 ILE A CA 1
ATOM 688 C C . ILE A 1 86 ? 10.028 2.575 3.538 1.00 98.19 86 ILE A C 1
ATOM 690 O O . ILE A 1 86 ? 9.724 3.762 3.619 1.00 98.19 86 ILE A O 1
ATOM 694 N N . TYR A 1 87 ? 9.685 1.697 4.487 1.00 98.38 87 TYR A N 1
ATOM 695 C CA . TYR A 1 87 ? 8.971 2.098 5.698 1.00 98.38 87 TYR A CA 1
ATOM 696 C C . TYR A 1 87 ? 9.725 3.203 6.444 1.00 98.38 87 TYR A C 1
ATOM 698 O O . TYR A 1 87 ? 9.156 4.252 6.734 1.00 98.38 87 TYR A O 1
ATOM 706 N N . HIS A 1 88 ? 11.016 3.005 6.710 1.00 98.19 88 HIS A N 1
ATOM 707 C CA . HIS A 1 88 ? 11.814 3.988 7.441 1.00 98.19 88 HIS A CA 1
ATOM 708 C C . HIS A 1 88 ? 12.083 5.276 6.661 1.00 98.19 88 HIS A C 1
ATOM 710 O O . HIS A 1 88 ? 12.249 6.322 7.281 1.00 98.19 88 HIS A O 1
ATOM 716 N N . GLU A 1 89 ? 12.104 5.215 5.333 1.00 97.81 89 GLU A N 1
ATOM 717 C CA . GLU A 1 89 ? 12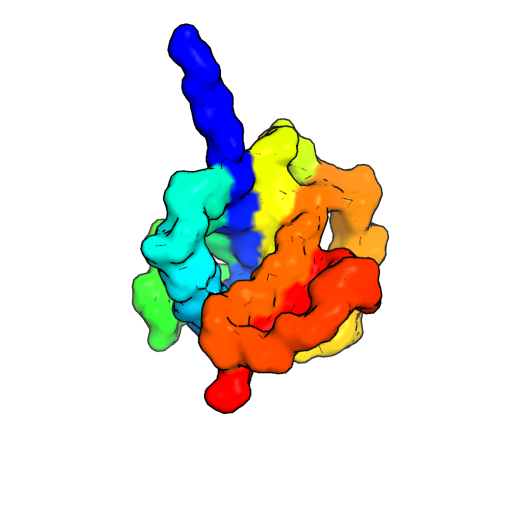.238 6.386 4.468 1.00 97.81 89 GLU A CA 1
ATOM 718 C C . GLU A 1 89 ? 10.979 7.269 4.469 1.00 97.81 89 GLU A C 1
ATOM 720 O O . GLU A 1 89 ? 11.080 8.497 4.388 1.00 97.81 89 GLU A O 1
ATOM 725 N N . LEU A 1 90 ? 9.798 6.647 4.555 1.00 97.50 90 LEU A N 1
ATOM 726 C CA . LEU A 1 90 ? 8.516 7.322 4.354 1.00 97.50 90 LEU A CA 1
ATOM 727 C C . LEU A 1 90 ? 7.691 7.524 5.633 1.00 97.50 90 LEU A C 1
ATOM 729 O O . LEU A 1 90 ? 6.753 8.316 5.597 1.00 97.50 90 LEU A O 1
ATOM 733 N N . LYS A 1 91 ? 8.020 6.877 6.759 1.00 96.56 91 LYS A N 1
ATOM 734 C CA . LYS A 1 91 ? 7.221 6.941 8.006 1.00 96.56 91 LYS A CA 1
ATOM 735 C C . LYS A 1 91 ? 6.963 8.352 8.546 1.00 96.56 91 LYS A C 1
ATOM 737 O O . LYS A 1 91 ? 5.940 8.573 9.178 1.00 96.56 91 LYS A O 1
ATOM 742 N N . ASP A 1 92 ? 7.863 9.296 8.272 1.00 96.06 92 ASP A N 1
ATOM 743 C CA . ASP A 1 92 ? 7.739 10.691 8.713 1.00 96.06 92 ASP A CA 1
ATOM 744 C C . ASP A 1 92 ? 7.198 11.610 7.594 1.00 96.06 92 ASP A C 1
ATOM 746 O O . ASP A 1 92 ? 7.050 12.814 7.790 1.00 96.06 92 ASP A O 1
ATOM 750 N N . LYS A 1 93 ? 6.914 11.051 6.408 1.00 94.25 93 LYS A N 1
ATOM 751 C CA . LYS A 1 93 ? 6.430 11.766 5.214 1.00 94.25 93 LYS A CA 1
ATOM 752 C C . LYS A 1 93 ? 4.998 11.398 4.844 1.00 94.25 93 LYS A C 1
ATOM 754 O O . LYS A 1 93 ? 4.273 12.236 4.331 1.00 94.25 93 LYS A O 1
ATOM 759 N N . THR A 1 94 ? 4.585 10.156 5.079 1.00 95.50 94 THR A N 1
ATOM 760 C CA . THR A 1 94 ? 3.266 9.643 4.693 1.00 95.50 94 THR A CA 1
ATOM 761 C C . THR A 1 94 ? 2.623 8.849 5.821 1.00 95.50 94 THR A C 1
ATOM 763 O O . THR A 1 94 ? 3.232 8.577 6.853 1.00 95.50 94 THR A O 1
ATOM 766 N N . ARG A 1 95 ? 1.364 8.465 5.625 1.00 97.00 95 ARG A N 1
ATOM 767 C CA . ARG A 1 95 ? 0.608 7.629 6.557 1.00 97.00 95 ARG A CA 1
ATOM 768 C C . ARG A 1 95 ? 0.529 6.224 5.996 1.00 97.00 95 ARG A C 1
ATOM 770 O O . ARG A 1 95 ? 0.225 6.049 4.820 1.00 97.00 95 ARG A O 1
ATOM 777 N N . PHE A 1 96 ? 0.744 5.213 6.826 1.00 97.88 96 PHE A N 1
ATOM 778 C CA . PHE A 1 96 ? 0.603 3.828 6.388 1.00 97.88 96 PHE A CA 1
ATOM 779 C C . PHE A 1 96 ? -0.787 3.267 6.676 1.00 97.88 96 PHE A C 1
ATOM 781 O O . PHE A 1 96 ? -1.434 3.613 7.667 1.00 97.88 96 PHE A O 1
ATOM 788 N N . TYR A 1 97 ? -1.240 2.375 5.800 1.00 98.00 97 TYR A N 1
ATOM 789 C CA . TYR A 1 97 ? -2.446 1.580 5.980 1.00 98.00 97 TYR A CA 1
ATOM 790 C C . TYR A 1 97 ? -2.067 0.127 6.280 1.00 98.00 97 TYR A C 1
ATOM 792 O O . TYR A 1 97 ? -1.213 -0.450 5.608 1.00 98.00 97 TYR A O 1
ATOM 800 N N . ASN A 1 98 ? -2.711 -0.474 7.281 1.00 97.75 98 ASN A N 1
ATOM 801 C CA . ASN A 1 98 ? -2.639 -1.917 7.499 1.00 97.75 98 ASN A CA 1
ATOM 802 C C . ASN A 1 98 ? -3.648 -2.594 6.567 1.00 97.75 98 ASN A C 1
ATOM 804 O O . ASN A 1 98 ? -4.853 -2.528 6.807 1.00 97.75 98 ASN A O 1
ATOM 808 N N . LEU A 1 99 ? -3.161 -3.240 5.510 1.00 98.19 99 LEU A N 1
ATOM 809 C CA . LEU A 1 99 ? -3.986 -4.011 4.589 1.00 98.19 99 LEU A CA 1
ATOM 810 C C . LEU A 1 99 ? -4.263 -5.391 5.186 1.00 98.19 99 LEU A C 1
ATOM 812 O O . LEU A 1 99 ? -3.472 -6.320 5.046 1.00 98.19 99 LEU A O 1
ATOM 816 N N . ILE A 1 100 ? -5.391 -5.519 5.872 1.00 97.19 100 ILE A N 1
ATOM 817 C CA . ILE A 1 100 ? -5.841 -6.784 6.452 1.00 97.19 100 ILE A CA 1
ATOM 818 C C . ILE A 1 100 ? -6.963 -7.313 5.570 1.00 97.19 100 ILE A C 1
ATOM 820 O O . ILE A 1 100 ? -8.002 -6.665 5.440 1.00 97.19 100 ILE A O 1
ATOM 824 N N . SER A 1 101 ? -6.751 -8.472 4.948 1.00 96.94 101 SER A N 1
ATOM 825 C CA . SER A 1 101 ? -7.794 -9.125 4.162 1.00 96.94 101 SER A CA 1
ATOM 826 C C . SER A 1 101 ? -9.016 -9.403 5.046 1.00 96.94 101 SER A C 1
ATOM 828 O O . SER A 1 101 ? -8.851 -9.962 6.133 1.00 96.94 101 SER A O 1
ATOM 830 N N . PRO A 1 102 ? -10.249 -9.107 4.593 1.00 95.88 102 PRO A N 1
ATOM 831 C CA . PRO A 1 102 ? -11.464 -9.471 5.326 1.00 95.88 102 PRO A CA 1
ATOM 832 C C . PRO A 1 102 ? -11.616 -10.979 5.567 1.00 95.88 102 PRO A C 1
ATOM 834 O O . PRO A 1 102 ? -12.403 -11.397 6.411 1.00 95.88 102 PRO A O 1
ATOM 837 N N . LYS A 1 103 ? -10.872 -11.797 4.814 1.00 95.69 103 LYS A N 1
ATOM 838 C CA . LYS A 1 103 ? -10.840 -13.260 4.922 1.00 95.69 103 LYS A CA 1
ATOM 839 C C . LYS A 1 103 ? -9.757 -13.767 5.887 1.00 95.69 103 LYS A C 1
ATOM 841 O O . LYS A 1 103 ? -9.654 -14.971 6.095 1.00 95.69 103 LYS A O 1
ATOM 846 N N . ALA A 1 104 ? -8.938 -12.886 6.463 1.00 95.94 104 ALA A N 1
ATOM 847 C CA . ALA A 1 104 ? -7.944 -13.261 7.461 1.00 95.94 104 ALA A CA 1
ATOM 848 C C . ALA A 1 104 ? -8.598 -13.456 8.839 1.00 95.94 104 ALA A C 1
ATOM 850 O O . ALA A 1 104 ? -9.387 -12.625 9.291 1.00 95.94 104 ALA A O 1
ATOM 851 N N . PHE A 1 105 ? -8.228 -14.524 9.550 1.00 93.94 105 PHE A N 1
ATOM 852 C CA . PHE A 1 105 ? -8.634 -14.714 10.943 1.00 93.94 105 PHE A CA 1
ATOM 853 C C . PHE A 1 105 ? -7.642 -14.009 11.875 1.00 93.94 105 PHE A C 1
ATOM 855 O O . PHE A 1 105 ? -6.562 -14.527 12.157 1.00 93.94 105 PHE A O 1
ATOM 862 N N . VAL A 1 106 ? -7.997 -12.807 12.337 1.00 91.50 106 VAL A N 1
ATOM 863 C CA . VAL A 1 106 ? -7.124 -11.965 13.169 1.00 91.50 106 VAL A CA 1
ATOM 864 C C . VAL A 1 106 ? -7.833 -11.570 14.460 1.00 91.50 106 VAL A C 1
ATOM 866 O O . VAL A 1 106 ? -8.854 -10.887 14.447 1.00 91.50 106 VAL A O 1
ATOM 869 N N . THR A 1 107 ? -7.257 -11.956 15.596 1.00 90.38 107 THR A N 1
ATOM 870 C CA . THR A 1 107 ? -7.662 -11.492 16.932 1.00 90.38 107 THR A CA 1
ATOM 871 C C . THR A 1 107 ? -6.698 -10.414 17.429 1.00 90.38 107 THR A C 1
ATOM 873 O O . THR A 1 107 ? -5.524 -10.438 17.073 1.00 90.38 107 THR A O 1
ATOM 876 N N . HIS A 1 108 ? -7.149 -9.513 18.309 1.00 86.50 108 HIS A N 1
ATOM 877 C CA . HIS A 1 108 ? -6.293 -8.503 18.959 1.00 86.50 108 HIS A CA 1
ATOM 878 C C . HIS A 1 108 ? -5.584 -7.536 17.991 1.00 86.50 108 HIS A C 1
ATOM 880 O O . HIS A 1 108 ? -4.380 -7.300 18.092 1.00 86.50 108 HIS A O 1
ATOM 886 N N . THR A 1 109 ? -6.344 -6.906 17.092 1.00 86.12 109 THR A N 1
ATOM 887 C CA . THR A 1 109 ? -5.823 -5.943 16.101 1.00 86.12 109 THR A CA 1
ATOM 888 C C . THR A 1 109 ? -5.046 -4.768 16.705 1.00 86.12 109 THR A C 1
ATOM 890 O O . THR A 1 109 ? -4.222 -4.173 16.020 1.00 86.12 109 THR A O 1
ATOM 893 N N . ASN A 1 110 ? -5.256 -4.456 17.987 1.00 87.25 110 ASN A N 1
ATOM 894 C CA . ASN A 1 110 ? -4.571 -3.372 18.701 1.00 87.25 110 ASN A CA 1
ATOM 895 C C . ASN A 1 110 ? -3.061 -3.607 18.901 1.00 87.25 110 ASN A C 1
ATOM 897 O O . ASN A 1 110 ? -2.347 -2.658 19.200 1.00 87.25 110 ASN A O 1
ATOM 901 N N . ASN A 1 111 ? -2.575 -4.844 18.744 1.00 92.00 111 ASN A N 1
ATOM 902 C CA . ASN A 1 111 ? -1.152 -5.182 18.881 1.00 92.00 111 ASN A CA 1
ATOM 903 C C . ASN A 1 111 ? -0.405 -5.184 17.536 1.00 92.00 111 ASN A C 1
ATOM 905 O O . ASN A 1 111 ? 0.787 -5.485 17.489 1.00 92.00 111 ASN A O 1
ATOM 909 N N . ILE A 1 112 ? -1.102 -4.899 16.435 1.00 94.06 112 ILE A N 1
ATOM 910 C CA . ILE A 1 112 ? -0.514 -4.846 15.099 1.00 94.06 112 ILE A CA 1
ATOM 911 C C . ILE A 1 112 ? 0.158 -3.483 14.938 1.00 94.06 112 ILE A C 1
ATOM 913 O O . ILE A 1 112 ? -0.470 -2.451 15.166 1.00 94.06 112 ILE A O 1
ATOM 917 N N . GLY A 1 113 ? 1.430 -3.488 14.538 1.00 94.25 113 GLY A N 1
ATOM 918 C CA . GLY A 1 113 ? 2.164 -2.266 14.215 1.00 94.25 113 GLY A CA 1
ATOM 919 C C . GLY A 1 113 ? 1.637 -1.577 12.951 1.00 94.25 113 GLY A C 1
ATOM 920 O O . GLY A 1 113 ? 0.499 -1.764 12.522 1.00 94.25 113 GLY A O 1
ATOM 921 N N . GLU A 1 114 ? 2.488 -0.804 12.294 1.00 95.00 114 GLU A N 1
ATOM 922 C CA . GLU A 1 114 ? 2.120 -0.063 11.085 1.00 95.00 114 GLU A CA 1
ATOM 923 C C . GLU A 1 114 ? 2.523 -0.797 9.799 1.00 95.00 114 GLU A C 1
ATOM 925 O O . GLU A 1 114 ? 3.421 -1.638 9.800 1.00 95.00 114 GLU A O 1
ATOM 930 N N . CYS A 1 115 ? 1.875 -0.443 8.684 1.00 96.56 115 CYS A N 1
ATOM 931 C CA . CYS A 1 115 ? 2.209 -0.902 7.329 1.00 96.56 115 CYS A CA 1
ATOM 932 C C . CYS A 1 115 ? 2.222 -2.434 7.133 1.00 96.56 115 CYS A C 1
ATOM 934 O O . CYS A 1 115 ? 3.028 -3.003 6.383 1.00 96.56 115 CYS A O 1
ATOM 936 N N . ASN A 1 116 ? 1.322 -3.128 7.822 1.00 97.56 116 ASN A N 1
ATOM 937 C CA . ASN A 1 116 ? 1.173 -4.572 7.721 1.00 97.56 116 ASN A CA 1
ATOM 938 C C . ASN A 1 116 ? 0.319 -4.961 6.516 1.00 97.56 116 ASN A C 1
ATOM 940 O O . ASN A 1 116 ? -0.632 -4.268 6.161 1.00 97.56 116 ASN A O 1
ATOM 944 N N . VAL A 1 117 ? 0.638 -6.116 5.936 1.00 97.88 117 VAL A N 1
ATOM 945 C CA . VAL A 1 117 ? -0.230 -6.825 4.996 1.00 97.88 117 VAL A CA 1
ATOM 946 C C . VAL A 1 117 ? -0.527 -8.182 5.618 1.00 97.88 117 VAL A C 1
ATOM 948 O O . VAL A 1 117 ? 0.406 -8.933 5.903 1.00 97.88 117 VAL A O 1
ATOM 951 N N . ILE A 1 118 ? -1.800 -8.481 5.864 1.00 97.12 118 ILE A N 1
ATOM 952 C CA . ILE A 1 118 ? -2.249 -9.760 6.420 1.00 97.12 118 ILE A CA 1
ATOM 953 C C . ILE A 1 118 ? -3.166 -10.421 5.392 1.00 97.12 118 ILE A C 1
ATOM 955 O O . ILE A 1 118 ? -4.286 -9.965 5.152 1.00 97.12 118 ILE A O 1
ATOM 959 N N . ALA A 1 119 ? -2.641 -11.466 4.758 1.00 96.31 119 ALA A N 1
ATOM 960 C CA . ALA A 1 119 ? -3.285 -12.228 3.694 1.00 96.31 119 ALA A CA 1
ATOM 961 C C . ALA A 1 119 ? -4.403 -13.155 4.229 1.00 96.31 119 ALA A C 1
ATOM 963 O O . ALA A 1 119 ? -4.442 -13.433 5.431 1.00 96.31 119 ALA A O 1
ATOM 964 N N . PRO A 1 120 ? -5.321 -13.630 3.362 1.00 94.19 120 PRO A N 1
ATOM 965 C CA . PRO A 1 120 ? -6.227 -14.732 3.697 1.00 94.19 120 PRO A CA 1
ATOM 966 C C . PRO A 1 120 ? -5.457 -16.014 4.064 1.00 94.19 120 PRO A C 1
ATOM 968 O O . PRO A 1 120 ? -4.309 -16.185 3.654 1.00 94.19 120 PRO A O 1
ATOM 971 N N . PHE A 1 121 ? -6.107 -16.894 4.831 1.00 80.00 121 PHE A N 1
ATOM 972 C CA . PHE A 1 121 ? -5.629 -18.248 5.143 1.00 80.00 121 PHE A CA 1
ATOM 973 C C . PHE A 1 121 ? -6.014 -19.243 4.043 1.00 80.00 121 PHE A C 1
ATOM 975 O O . PHE A 1 121 ? -7.123 -19.081 3.480 1.00 80.00 121 PHE A O 1
#

InterPro domains:
  IPR041561 PglD, N-terminal [PF17836] (8-90)

Organism: NCBI:txid216

pLDDT: mean 94.74, std 9.17, range [40.56, 98.75]

Secondary structure (DSSP, 8-state):
------EEEEEE--SHHHHHHHHHHHHHHHH-TTEEEEEEEESS---GGGT-GGGEEEETTT--TT-STTEEEEE--S-HHHHHHHHHHHTTTS-B--EE-TTS----GGG--SS-EE---

Sequence (121 aa):
MNSKSYKNIVFIGAGGFASECYQYILDVMSIDSNIRFKGFVSTSNDLSPYGLEHLFLDYYDSYDFGKDINEYCVIAIGDPKARYRIYHELKDKTRFYNLISPKAFVTHTNNIGECNVIAPF

Radius of gyration: 13.98 Å; chains: 1; bounding box: 38×37×36 Å